Protein AF-A0A8H6HL15-F1 (afdb_monomer)

Sequence (124 aa):
MEPESTPHPIPTELWLRIFQFATNIIEPGSECPRIDYTSPLCCVLPSLPLGTVQKTLKTKRALVLVCKQWNFMATPFLYHHLTISTQSALEKLISTLSDDTDPNKGSFYGHLVKRLDVTPDTRR

Secondary structure (DSSP, 8-state):
-----PPPPPPHHHHHHHHHHHH----TTS------TT-TT--------HHHHHHHHHHHHHHHTT-HHHHHHHHHHHHTEEEE-SHHHHHHHHHHHHHTT-TTSS---GGG--EEEE------

pLDDT: mean 70.64, std 16.07, range [37.78, 94.38]

Structure (mmCIF, N/CA/C/O backbone):
data_AF-A0A8H6HL15-F1
#
_entry.id   AF-A0A8H6HL15-F1
#
loop_
_atom_site.group_PDB
_atom_site.id
_atom_site.type_symbol
_atom_site.label_atom_id
_atom_site.label_alt_id
_atom_site.label_comp_id
_atom_site.label_asym_id
_atom_site.label_entity_id
_atom_site.label_seq_id
_atom_site.pdbx_PDB_ins_code
_atom_site.Cartn_x
_atom_site.Cartn_y
_atom_site.Cartn_z
_atom_site.occupancy
_atom_site.B_iso_or_equiv
_atom_site.auth_seq_id
_atom_site.auth_comp_id
_atom_site.auth_asym_id
_atom_site.auth_atom_id
_atom_site.pdbx_PDB_model_num
ATOM 1 N N . MET A 1 1 ? 27.311 4.061 -36.709 1.00 49.59 1 MET A N 1
ATOM 2 C CA . MET A 1 1 ? 25.870 4.067 -36.395 1.00 49.59 1 MET A CA 1
ATOM 3 C C . MET A 1 1 ? 25.660 2.821 -35.557 1.00 49.59 1 MET A C 1
ATOM 5 O O . MET A 1 1 ? 25.509 1.742 -36.108 1.00 49.59 1 MET A O 1
ATOM 9 N N . GLU A 1 2 ? 25.898 2.947 -34.252 1.00 53.34 2 GLU A N 1
ATOM 10 C CA . GLU A 1 2 ? 25.786 1.829 -33.307 1.00 53.34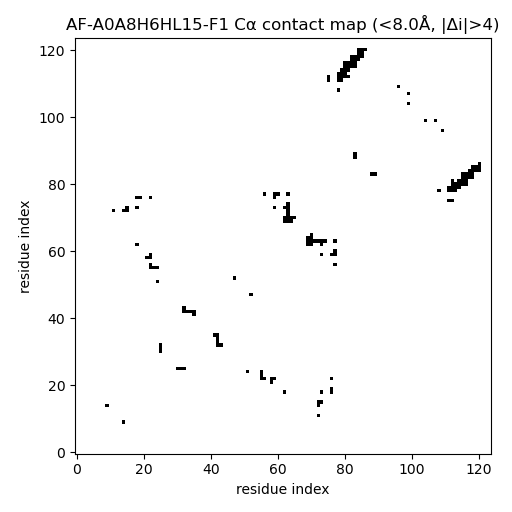 2 GLU A CA 1
ATOM 11 C C . GLU A 1 2 ? 24.299 1.472 -33.164 1.00 53.34 2 GLU A C 1
ATOM 13 O O . GLU A 1 2 ? 23.477 2.391 -33.103 1.00 53.34 2 GLU A O 1
ATOM 18 N N . PRO A 1 3 ? 23.918 0.185 -33.160 1.00 67.19 3 PRO A N 1
ATOM 19 C CA . PRO A 1 3 ? 22.530 -0.197 -32.961 1.00 67.19 3 PRO A CA 1
ATOM 20 C C . PRO A 1 3 ? 22.107 0.194 -31.542 1.00 67.19 3 PRO A C 1
ATOM 22 O O . PRO A 1 3 ? 22.691 -0.265 -30.561 1.00 67.19 3 PRO A O 1
ATOM 25 N N . GLU A 1 4 ? 21.095 1.056 -31.441 1.00 61.22 4 GLU A N 1
ATOM 26 C CA . GLU A 1 4 ? 20.474 1.429 -30.171 1.00 61.22 4 GLU A CA 1
ATOM 27 C C . GLU A 1 4 ? 19.985 0.159 -29.468 1.00 61.22 4 GLU A C 1
ATOM 29 O O . GLU A 1 4 ? 19.061 -0.517 -29.929 1.00 61.22 4 GLU A O 1
ATOM 34 N N . SER A 1 5 ? 20.650 -0.210 -28.373 1.00 69.12 5 SER A N 1
ATOM 35 C CA . SER A 1 5 ? 20.275 -1.377 -27.589 1.00 69.12 5 SER A CA 1
ATOM 36 C C . SER A 1 5 ? 18.929 -1.097 -26.929 1.00 69.12 5 SER A C 1
ATOM 38 O O . SER A 1 5 ? 18.801 -0.265 -26.032 1.00 69.12 5 SER A O 1
ATOM 40 N N . THR A 1 6 ? 17.880 -1.774 -27.394 1.00 72.44 6 THR A N 1
ATOM 41 C CA . THR A 1 6 ? 16.573 -1.673 -26.747 1.00 72.44 6 THR A CA 1
ATOM 42 C C . THR A 1 6 ? 16.713 -2.159 -25.303 1.00 72.44 6 THR A C 1
ATOM 44 O O . THR A 1 6 ? 17.192 -3.281 -25.091 1.00 72.44 6 THR A O 1
ATOM 47 N N . PRO A 1 7 ? 16.334 -1.349 -24.300 1.00 71.62 7 PRO A N 1
ATOM 48 C CA . PRO A 1 7 ? 16.4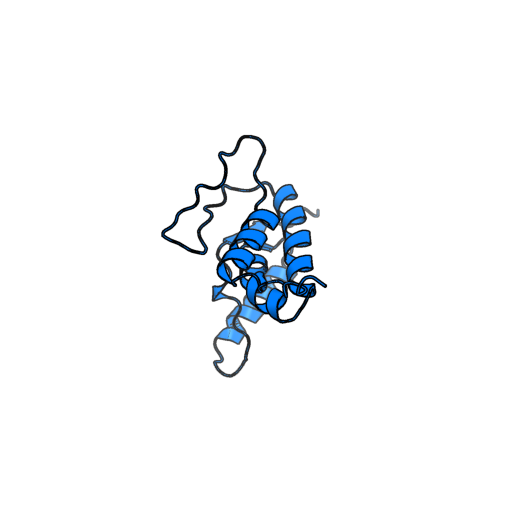75 -1.737 -22.908 1.00 71.62 7 PRO A CA 1
ATOM 49 C C . PRO A 1 7 ? 15.631 -2.983 -22.641 1.00 71.62 7 PRO A C 1
ATOM 51 O O . PRO A 1 7 ? 14.436 -3.027 -22.938 1.00 71.62 7 PRO A O 1
ATOM 54 N N . HIS A 1 8 ? 16.275 -4.011 -22.095 1.00 77.06 8 HIS A N 1
ATOM 55 C CA . HIS A 1 8 ? 15.607 -5.260 -21.763 1.00 77.06 8 HIS A CA 1
ATOM 56 C C . HIS A 1 8 ? 14.649 -5.011 -20.588 1.00 77.06 8 HIS A C 1
ATOM 58 O O . HIS A 1 8 ? 15.062 -4.412 -19.588 1.00 77.06 8 HIS A O 1
ATOM 64 N N . PRO A 1 9 ? 13.378 -5.438 -20.679 1.00 83.12 9 PRO A N 1
ATOM 65 C CA . PRO A 1 9 ? 12.421 -5.235 -19.604 1.00 83.12 9 PRO A CA 1
ATOM 66 C C . PRO A 1 9 ? 12.873 -5.985 -18.349 1.00 83.12 9 PRO A C 1
ATOM 68 O O . PRO A 1 9 ? 13.254 -7.154 -18.403 1.00 83.12 9 PRO A O 1
ATOM 71 N N . ILE A 1 10 ? 12.826 -5.296 -17.210 1.00 86.75 10 ILE A N 1
ATOM 72 C CA . ILE A 1 10 ? 13.203 -5.859 -15.912 1.00 86.75 10 ILE A CA 1
ATOM 73 C C . ILE A 1 10 ? 12.219 -6.994 -15.553 1.00 86.75 10 ILE A C 1
ATOM 75 O O . ILE A 1 10 ? 11.007 -6.748 -15.553 1.00 86.75 10 ILE A O 1
ATOM 79 N N . PRO A 1 11 ? 12.708 -8.206 -15.223 1.00 90.19 11 PRO A N 1
ATOM 80 C CA . PRO A 1 11 ? 11.878 -9.314 -14.752 1.00 90.19 11 PRO A CA 1
ATOM 81 C C . PRO A 1 11 ? 11.017 -8.958 -13.534 1.00 90.19 11 PRO A C 1
ATOM 83 O O . PRO A 1 11 ? 11.393 -8.133 -12.696 1.00 90.19 11 PRO A O 1
ATOM 86 N N . THR A 1 12 ? 9.866 -9.619 -13.404 1.00 85.69 12 THR A N 1
ATOM 87 C CA . THR A 1 12 ? 8.899 -9.347 -12.324 1.00 85.69 12 THR A CA 1
ATOM 88 C C . THR A 1 12 ? 9.508 -9.598 -10.946 1.00 85.69 12 THR A C 1
ATOM 90 O O . THR A 1 12 ? 9.278 -8.834 -10.014 1.00 85.69 12 THR A O 1
ATOM 93 N N . GLU A 1 13 ? 10.355 -10.614 -10.821 1.00 84.69 13 GLU A N 1
ATOM 94 C CA . GLU A 1 13 ? 11.065 -10.966 -9.596 1.00 84.69 13 GLU A CA 1
ATOM 95 C C . GLU A 1 13 ? 11.929 -9.802 -9.104 1.00 84.69 13 GLU A C 1
ATOM 97 O O . GLU A 1 13 ? 11.941 -9.496 -7.912 1.00 84.69 13 GLU A O 1
ATOM 102 N N . LEU A 1 14 ? 12.607 -9.103 -10.020 1.00 88.19 14 LEU A N 1
ATOM 103 C CA . LEU A 1 14 ? 13.429 -7.946 -9.674 1.00 88.19 14 LEU A CA 1
ATOM 104 C C . LEU A 1 14 ? 12.567 -6.749 -9.269 1.00 88.19 14 LEU A C 1
ATOM 106 O O . LEU A 1 14 ? 12.905 -6.068 -8.303 1.00 88.19 14 LEU A O 1
ATOM 110 N N . TRP A 1 15 ? 11.425 -6.528 -9.925 1.00 89.38 15 TRP A N 1
ATOM 111 C CA . TRP A 1 15 ? 10.465 -5.508 -9.491 1.00 89.38 15 TRP A CA 1
ATOM 112 C C . TRP A 1 15 ? 9.940 -5.765 -8.081 1.00 89.38 15 TRP A C 1
ATOM 114 O O . TRP A 1 15 ? 9.932 -4.852 -7.257 1.00 89.38 15 TRP A O 1
ATOM 124 N N . LEU A 1 16 ? 9.563 -7.007 -7.772 1.00 83.69 16 LEU A N 1
ATOM 125 C CA . LEU A 1 16 ? 9.109 -7.390 -6.436 1.00 83.69 16 LEU A CA 1
ATOM 126 C C . LEU A 1 16 ? 10.202 -7.151 -5.386 1.00 83.69 16 LEU A C 1
ATOM 128 O O . LEU A 1 16 ? 9.905 -6.651 -4.302 1.00 83.69 16 LEU A O 1
ATOM 132 N N . ARG A 1 17 ? 11.473 -7.425 -5.715 1.00 81.19 17 ARG A N 1
ATOM 133 C CA . ARG A 1 17 ? 12.610 -7.102 -4.838 1.00 81.19 17 ARG A CA 1
ATOM 134 C C . ARG A 1 17 ? 12.774 -5.599 -4.641 1.00 81.19 17 ARG A C 1
ATOM 136 O O . ARG A 1 17 ? 12.919 -5.157 -3.505 1.00 81.19 17 ARG A O 1
ATOM 143 N N . ILE A 1 18 ? 12.700 -4.804 -5.706 1.00 86.50 18 ILE A N 1
ATOM 144 C CA . ILE A 1 18 ? 12.759 -3.337 -5.617 1.00 86.50 18 ILE A CA 1
ATOM 145 C C . ILE A 1 18 ? 11.638 -2.817 -4.711 1.00 86.50 18 ILE A C 1
ATOM 147 O O . ILE A 1 18 ? 11.891 -1.994 -3.833 1.00 86.50 18 ILE A O 1
ATOM 151 N N . PHE A 1 19 ? 10.415 -3.326 -4.866 1.00 86.56 19 PHE A N 1
ATOM 152 C CA . PHE A 1 19 ? 9.284 -2.940 -4.022 1.00 86.56 19 PHE A CA 1
ATOM 153 C C . PHE A 1 19 ? 9.491 -3.354 -2.570 1.00 86.56 19 PHE A C 1
ATOM 155 O O . PHE A 1 19 ? 9.212 -2.565 -1.670 1.00 86.56 19 PHE A O 1
ATOM 162 N N . GLN A 1 20 ? 10.038 -4.543 -2.325 1.00 80.25 20 GLN A N 1
ATOM 163 C CA . GLN A 1 20 ? 10.395 -4.997 -0.985 1.00 80.25 20 GLN A CA 1
ATOM 164 C C . GLN A 1 20 ? 11.387 -4.034 -0.320 1.00 80.25 20 GLN A C 1
ATOM 166 O O . GLN A 1 20 ? 11.148 -3.611 0.805 1.00 80.25 20 GLN A O 1
ATOM 171 N N . PHE A 1 21 ? 12.445 -3.615 -1.019 1.00 78.06 21 PHE A N 1
ATOM 172 C CA . PHE A 1 21 ? 13.408 -2.645 -0.487 1.00 78.06 21 PHE A CA 1
ATOM 173 C C . PHE A 1 21 ? 12.818 -1.244 -0.317 1.00 78.06 21 PHE A C 1
ATOM 175 O O . PHE A 1 21 ? 13.069 -0.596 0.693 1.00 78.06 21 PHE A O 1
ATOM 182 N N . ALA A 1 22 ? 11.995 -0.784 -1.260 1.00 82.38 22 ALA A N 1
ATOM 183 C CA . ALA A 1 22 ? 11.346 0.522 -1.177 1.00 82.38 22 ALA A CA 1
ATOM 184 C C . ALA A 1 22 ? 10.318 0.603 -0.032 1.00 82.38 22 ALA A C 1
ATOM 186 O O . ALA A 1 22 ? 10.013 1.690 0.460 1.00 82.38 22 ALA A O 1
ATOM 187 N N . THR A 1 23 ? 9.753 -0.538 0.375 1.00 78.00 23 THR A N 1
ATOM 188 C CA . THR A 1 23 ? 8.673 -0.620 1.370 1.00 78.00 23 THR A CA 1
ATOM 189 C C . THR A 1 23 ? 9.098 -1.212 2.714 1.00 78.00 23 THR A C 1
ATOM 191 O O . THR A 1 23 ? 8.310 -1.140 3.658 1.00 78.00 23 THR A O 1
ATOM 194 N N . ASN A 1 24 ? 10.317 -1.745 2.840 1.00 70.38 24 ASN A N 1
ATOM 195 C CA . ASN A 1 24 ? 10.917 -2.075 4.130 1.00 70.38 24 ASN A CA 1
ATOM 196 C C . ASN A 1 24 ? 11.535 -0.821 4.735 1.00 70.38 24 ASN A C 1
ATOM 198 O O . ASN A 1 24 ? 12.406 -0.198 4.131 1.00 70.38 24 ASN A O 1
ATOM 202 N N . ILE A 1 25 ? 11.146 -0.488 5.964 1.00 57.78 25 ILE A N 1
ATOM 203 C CA . ILE A 1 25 ? 11.983 0.392 6.771 1.00 57.78 25 ILE A CA 1
ATOM 204 C C . ILE A 1 25 ? 12.959 -0.486 7.528 1.00 57.78 25 ILE A C 1
ATOM 206 O O . ILE A 1 25 ? 12.579 -1.245 8.414 1.00 57.78 25 ILE A O 1
ATOM 210 N N . ILE A 1 26 ? 14.224 -0.371 7.140 1.00 52.91 26 ILE A N 1
ATOM 211 C CA . ILE A 1 26 ? 15.344 -0.801 7.962 1.00 52.91 26 ILE A CA 1
ATOM 212 C C . ILE A 1 26 ? 15.377 0.174 9.142 1.00 52.91 26 ILE A C 1
ATOM 214 O O . ILE A 1 26 ? 15.678 1.356 8.967 1.00 52.91 26 ILE A O 1
ATOM 218 N N . GLU A 1 27 ? 14.988 -0.290 10.327 1.00 44.16 27 GLU A N 1
ATOM 219 C CA . GLU A 1 27 ? 15.201 0.480 11.552 1.00 44.16 27 GLU A CA 1
ATOM 220 C C . GLU A 1 27 ? 16.716 0.666 11.757 1.00 44.16 27 GLU A C 1
ATOM 222 O O . GLU A 1 27 ? 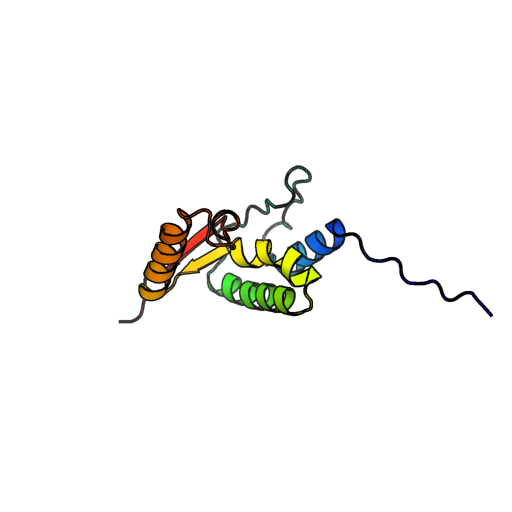17.479 -0.279 11.525 1.00 44.16 27 GLU A O 1
ATOM 227 N N . PRO A 1 28 ? 17.188 1.848 12.191 1.00 37.78 28 PRO A N 1
ATOM 228 C CA . PRO A 1 28 ? 18.600 2.043 12.495 1.00 37.78 28 PRO A CA 1
ATOM 229 C C . PRO A 1 28 ? 19.011 1.096 13.633 1.00 37.78 28 PRO A C 1
ATOM 231 O O . PRO A 1 28 ? 18.574 1.256 14.768 1.00 37.78 28 PRO A O 1
ATOM 234 N N . GLY A 1 29 ? 19.831 0.089 13.312 1.00 40.56 29 GLY A N 1
ATOM 235 C CA . GLY A 1 29 ? 20.289 -0.949 14.246 1.00 40.56 29 GLY A CA 1
ATOM 236 C C . GLY A 1 29 ? 19.653 -2.331 14.051 1.00 40.56 29 GLY A C 1
ATOM 237 O O . GLY A 1 29 ? 20.096 -3.287 14.680 1.00 40.56 29 GLY A O 1
ATOM 238 N N . SER A 1 30 ? 18.660 -2.468 13.168 1.00 41.41 30 SER A N 1
ATOM 239 C CA . SER A 1 30 ? 18.148 -3.775 12.753 1.00 41.41 30 SER A CA 1
ATOM 240 C C . SER A 1 30 ? 19.033 -4.316 11.630 1.00 41.41 30 SER A C 1
ATOM 242 O O . SER A 1 30 ? 19.224 -3.642 10.615 1.00 41.41 30 SER A O 1
ATOM 244 N N . GLU A 1 31 ? 19.613 -5.506 11.824 1.00 44.31 31 GLU A N 1
ATOM 245 C CA . GLU A 1 31 ? 20.318 -6.219 10.754 1.00 44.31 31 GLU A CA 1
ATOM 246 C C . GLU A 1 31 ? 19.413 -6.254 9.519 1.00 44.31 31 GLU A C 1
ATOM 248 O O . GLU A 1 31 ? 18.219 -6.544 9.639 1.00 44.31 31 GLU A O 1
ATOM 253 N N . CYS A 1 32 ? 19.968 -5.904 8.350 1.00 44.88 32 CYS A N 1
ATOM 254 C CA . CYS A 1 32 ? 19.257 -5.918 7.073 1.00 44.88 32 CYS A CA 1
ATOM 255 C C . CYS A 1 32 ? 18.321 -7.132 7.003 1.00 44.88 32 CYS A C 1
ATOM 257 O O . CYS A 1 32 ? 18.775 -8.221 7.366 1.00 44.88 32 CYS A O 1
ATOM 259 N N . PRO A 1 33 ? 17.063 -6.983 6.536 1.00 50.06 33 PRO A N 1
ATOM 260 C CA . PRO A 1 33 ? 16.127 -8.095 6.497 1.00 50.06 33 PRO A CA 1
ATOM 261 C C . PRO A 1 33 ? 16.815 -9.264 5.802 1.00 50.06 33 PRO A C 1
ATOM 263 O O . PRO A 1 33 ? 17.137 -9.171 4.613 1.00 50.06 33 PRO A O 1
ATOM 266 N N . ARG A 1 34 ? 17.129 -10.321 6.569 1.00 41.97 34 ARG A N 1
ATOM 267 C CA . ARG A 1 34 ? 17.780 -11.508 6.023 1.00 41.97 34 ARG A CA 1
ATOM 268 C C . ARG A 1 34 ? 16.885 -11.987 4.898 1.00 41.97 34 ARG A C 1
ATOM 270 O O . ARG A 1 34 ? 15.701 -12.249 5.106 1.00 41.97 34 ARG A O 1
ATOM 277 N N . ILE A 1 35 ? 17.447 -12.011 3.697 1.00 46.44 35 ILE A N 1
ATOM 278 C CA . ILE A 1 35 ? 16.768 -12.523 2.520 1.00 46.44 35 ILE A CA 1
ATOM 279 C C . ILE A 1 35 ? 16.569 -14.009 2.789 1.00 46.44 35 ILE A C 1
ATOM 281 O O . ILE A 1 35 ? 17.501 -14.796 2.644 1.00 46.44 35 ILE A O 1
ATOM 285 N N . ASP A 1 36 ? 15.377 -14.389 3.234 1.00 44.22 36 ASP A N 1
ATOM 286 C CA . ASP A 1 36 ? 15.012 -15.791 3.255 1.00 44.22 36 ASP A CA 1
ATOM 287 C C . ASP A 1 36 ? 14.687 -16.184 1.812 1.00 44.22 36 ASP A C 1
ATOM 289 O O . ASP A 1 36 ? 13.669 -15.787 1.239 1.00 44.22 36 ASP A O 1
ATOM 293 N N . TYR A 1 37 ? 15.618 -16.893 1.175 1.00 43.97 37 TYR A N 1
ATOM 294 C CA . TYR A 1 37 ? 15.493 -17.336 -0.216 1.00 43.97 37 TYR A CA 1
ATOM 295 C C . TYR A 1 37 ? 14.363 -18.360 -0.405 1.00 43.97 37 TYR A C 1
ATOM 297 O O . TYR A 1 37 ? 14.033 -18.696 -1.539 1.00 43.97 37 TYR A O 1
ATOM 305 N N . THR A 1 38 ? 13.760 -18.836 0.688 1.00 40.16 38 THR A N 1
ATOM 306 C CA . THR A 1 38 ? 12.708 -19.856 0.673 1.00 40.16 38 THR A CA 1
ATOM 307 C C . THR A 1 38 ? 11.286 -19.291 0.650 1.00 40.16 38 THR A C 1
ATOM 309 O O . THR A 1 38 ? 10.351 -20.030 0.350 1.00 40.16 38 THR A O 1
ATOM 312 N N . SER A 1 39 ? 11.092 -17.989 0.901 1.00 43.62 39 SER A N 1
ATOM 313 C CA . SER A 1 39 ? 9.760 -17.376 0.921 1.00 43.62 39 SER A CA 1
ATOM 314 C C . SER A 1 39 ? 9.755 -16.013 0.220 1.00 43.62 39 SER A C 1
ATOM 316 O O . SER A 1 39 ? 10.362 -15.062 0.717 1.00 43.62 39 SER A O 1
ATOM 318 N N . PRO A 1 40 ? 9.033 -15.857 -0.908 1.00 46.53 40 PRO A N 1
ATOM 319 C CA . PRO A 1 40 ? 9.003 -14.603 -1.662 1.00 46.53 40 PRO A CA 1
ATOM 320 C C . PRO A 1 40 ? 8.353 -13.432 -0.902 1.00 46.53 40 PRO A C 1
ATOM 322 O O . PRO A 1 40 ? 8.408 -12.302 -1.378 1.00 46.53 40 PRO A O 1
ATOM 325 N N . LEU A 1 41 ? 7.746 -13.673 0.270 1.00 48.00 41 LEU A N 1
ATOM 326 C CA . LEU A 1 41 ? 6.964 -12.680 1.016 1.00 48.00 41 LEU A CA 1
ATOM 327 C C . LEU A 1 41 ? 7.294 -12.590 2.519 1.00 48.00 41 LEU A C 1
ATOM 329 O O . LEU A 1 41 ? 6.686 -11.771 3.208 1.00 48.00 41 LEU A O 1
ATOM 333 N N . CYS A 1 42 ? 8.232 -13.381 3.051 1.00 40.44 42 CYS A N 1
ATOM 334 C CA . CYS A 1 42 ? 8.594 -13.307 4.472 1.00 40.44 42 CYS A CA 1
ATOM 335 C C . CYS A 1 42 ? 9.764 -12.349 4.699 1.00 40.44 42 CYS A C 1
ATOM 337 O O . CYS A 1 42 ? 10.913 -12.761 4.823 1.00 40.44 42 CYS A O 1
ATOM 339 N N . CYS A 1 43 ? 9.464 -11.063 4.852 1.00 45.28 43 CYS A N 1
ATOM 340 C CA . CYS A 1 43 ? 10.209 -10.297 5.844 1.00 45.28 43 CYS A CA 1
ATOM 341 C C . CYS A 1 43 ? 9.463 -10.451 7.164 1.00 45.28 43 CYS A C 1
ATOM 343 O O . CYS A 1 43 ? 8.360 -9.928 7.314 1.00 45.28 43 CYS A O 1
ATOM 345 N N . VAL A 1 44 ? 10.054 -11.176 8.115 1.00 42.97 44 VAL A N 1
ATOM 346 C CA . VAL A 1 44 ? 9.635 -11.106 9.517 1.00 42.97 44 VAL A CA 1
ATOM 347 C C . VAL A 1 44 ? 9.967 -9.692 9.979 1.00 42.97 44 VAL A C 1
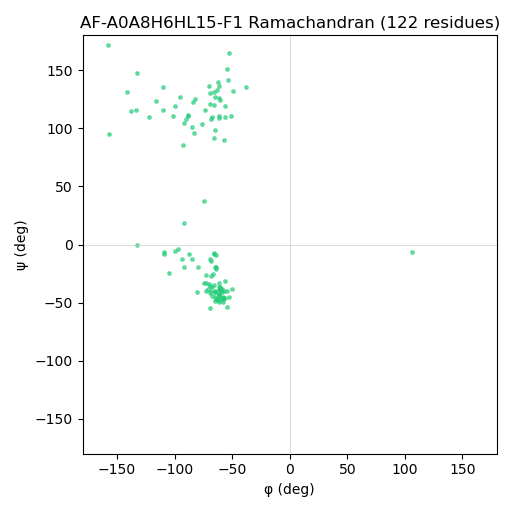ATOM 349 O O . VAL A 1 44 ? 11.098 -9.40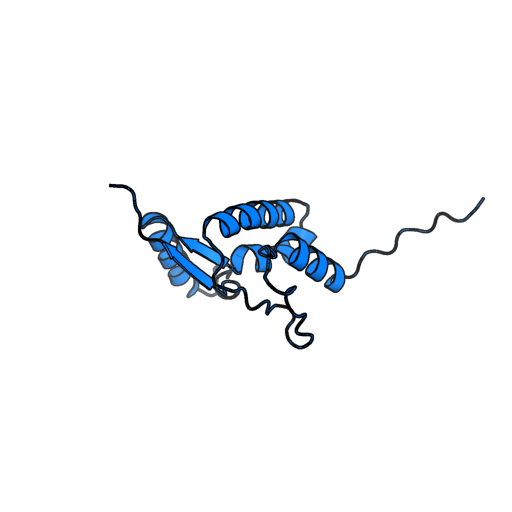0 10.350 1.00 42.97 44 VAL A O 1
ATOM 352 N N . LEU A 1 45 ? 9.007 -8.780 9.843 1.00 51.00 45 LEU A N 1
ATOM 353 C CA . LEU A 1 45 ? 9.140 -7.426 10.358 1.00 51.00 45 LEU A CA 1
ATOM 354 C C . LEU A 1 45 ? 9.114 -7.520 11.889 1.00 51.00 45 LEU A C 1
ATOM 356 O O . LEU A 1 45 ? 8.103 -7.983 12.434 1.00 51.00 45 LEU A O 1
ATOM 360 N N . PRO A 1 46 ? 10.167 -7.062 12.596 1.00 46.88 46 PRO A N 1
ATOM 361 C CA . PRO A 1 46 ? 10.076 -6.798 14.026 1.00 46.88 46 PRO A CA 1
ATOM 362 C C . PRO A 1 46 ? 8.883 -5.870 14.298 1.00 46.88 46 PRO A C 1
ATOM 364 O O . PRO A 1 46 ? 8.317 -5.262 13.384 1.00 46.88 46 PRO A O 1
ATOM 367 N N . SER A 1 47 ? 8.442 -5.756 15.545 1.00 48.53 47 SER A N 1
ATOM 368 C CA . SER A 1 47 ? 7.393 -4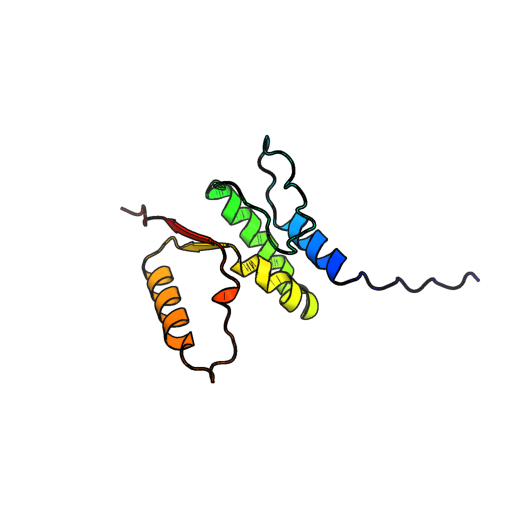.811 15.937 1.00 48.53 47 SER A CA 1
ATOM 369 C C . SER A 1 47 ? 7.785 -3.371 15.557 1.00 48.53 47 SER A C 1
ATOM 371 O O . SER A 1 47 ? 8.435 -2.683 16.337 1.00 48.53 47 SER A O 1
ATOM 373 N N . LEU A 1 48 ? 7.430 -2.926 14.344 1.00 53.62 48 LEU A N 1
ATOM 374 C CA . LEU A 1 48 ? 7.759 -1.589 13.862 1.00 53.62 48 LEU A CA 1
ATOM 375 C C . LEU A 1 48 ? 7.009 -0.546 14.706 1.00 53.62 48 LEU A C 1
ATOM 377 O O . LEU A 1 48 ? 5.790 -0.669 14.867 1.00 53.62 48 LEU A O 1
ATOM 381 N N . PRO A 1 49 ? 7.694 0.498 15.197 1.00 54.69 49 PRO A N 1
ATOM 382 C CA . PRO A 1 49 ? 7.066 1.664 15.795 1.00 54.69 49 PRO A CA 1
ATOM 383 C C . PRO A 1 49 ? 6.027 2.274 14.847 1.00 54.69 49 PRO A C 1
ATOM 385 O O . PRO A 1 49 ? 6.239 2.387 13.638 1.00 54.69 49 PRO A O 1
ATOM 388 N N . LEU A 1 50 ? 4.904 2.733 15.395 1.00 56.34 50 LEU A N 1
ATOM 389 C CA . LEU A 1 50 ? 3.753 3.228 14.629 1.00 56.34 50 LEU A CA 1
ATOM 390 C C . LEU A 1 50 ? 4.101 4.371 13.645 1.00 56.34 50 LEU A C 1
ATOM 392 O O . LEU A 1 50 ? 3.517 4.474 12.565 1.00 56.34 50 LEU A O 1
ATOM 396 N N . GLY A 1 51 ? 5.090 5.211 13.981 1.00 54.31 51 GLY A N 1
ATOM 397 C CA . GLY A 1 51 ? 5.572 6.296 13.111 1.00 54.31 51 GLY A CA 1
ATOM 398 C C . GLY A 1 51 ? 6.304 5.811 11.851 1.00 54.31 51 GLY A C 1
ATOM 399 O O . GLY A 1 51 ? 6.281 6.474 10.812 1.00 54.31 51 GLY A O 1
ATOM 400 N N . THR A 1 52 ? 6.903 4.626 11.922 1.00 59.66 52 THR A N 1
ATOM 401 C CA . THR A 1 52 ? 7.602 3.944 10.831 1.00 59.66 52 THR A CA 1
ATOM 402 C C . THR A 1 52 ? 6.576 3.420 9.812 1.00 59.66 52 THR A C 1
ATOM 404 O O . THR A 1 52 ? 6.710 3.627 8.606 1.00 59.66 52 THR A O 1
ATOM 407 N N . VAL A 1 53 ? 5.446 2.895 10.292 1.00 62.91 53 VAL A N 1
ATOM 408 C CA . VAL A 1 53 ? 4.346 2.365 9.464 1.00 62.91 53 VAL A CA 1
ATOM 409 C C . VAL A 1 53 ? 3.722 3.423 8.545 1.00 62.91 53 VAL A C 1
ATOM 411 O O . VAL A 1 53 ? 3.428 3.165 7.377 1.00 62.91 53 VAL A O 1
ATOM 414 N N . GLN A 1 54 ? 3.555 4.658 9.025 1.00 64.69 54 GLN A N 1
ATOM 415 C CA . GLN A 1 54 ? 2.972 5.726 8.204 1.00 64.69 54 GLN A CA 1
ATOM 416 C C . GLN A 1 54 ? 3.861 6.112 7.014 1.00 64.69 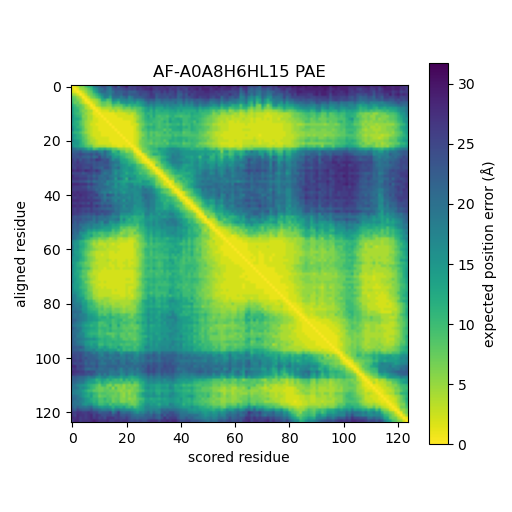54 GLN A C 1
ATOM 418 O O . GLN A 1 54 ? 3.351 6.443 5.939 1.00 64.69 54 GLN A O 1
ATOM 423 N N . LYS A 1 55 ? 5.188 6.067 7.185 1.00 67.12 55 LYS A N 1
ATOM 424 C CA . LYS A 1 55 ? 6.141 6.382 6.112 1.00 67.12 55 LYS A CA 1
ATOM 425 C C . LYS A 1 55 ? 6.116 5.309 5.023 1.00 67.12 55 LYS A C 1
ATOM 427 O O . LYS A 1 55 ? 6.064 5.659 3.846 1.00 67.12 55 LYS A O 1
ATOM 432 N N . THR A 1 56 ? 6.053 4.028 5.387 1.00 74.19 56 THR A N 1
ATOM 433 C CA . THR A 1 56 ? 5.964 2.936 4.399 1.00 74.19 56 THR A CA 1
ATOM 434 C C . THR A 1 56 ? 4.641 2.904 3.672 1.00 74.19 56 THR A C 1
ATOM 436 O O . THR A 1 56 ? 4.630 2.636 2.473 1.00 74.19 56 THR A O 1
ATOM 439 N N . LEU A 1 57 ? 3.532 3.232 4.338 1.00 78.00 57 LEU A N 1
ATOM 440 C CA . LEU A 1 57 ? 2.231 3.314 3.674 1.00 78.00 57 LEU A CA 1
ATOM 441 C C . LEU A 1 57 ? 2.216 4.356 2.551 1.00 78.00 57 LEU A C 1
ATOM 443 O O . LEU A 1 57 ? 1.608 4.104 1.511 1.00 78.00 57 LEU A O 1
ATOM 447 N N . LYS A 1 58 ? 2.911 5.492 2.705 1.00 83.44 58 LYS A N 1
ATOM 448 C CA . LYS A 1 58 ? 3.038 6.479 1.619 1.00 83.44 58 LYS A CA 1
ATOM 449 C C . LYS A 1 58 ? 3.739 5.878 0.401 1.00 83.44 58 LYS A C 1
ATOM 451 O O . LYS A 1 58 ? 3.200 5.967 -0.699 1.00 83.44 58 LYS A O 1
ATOM 456 N N . THR A 1 59 ? 4.880 5.215 0.600 1.00 85.62 59 THR A N 1
ATOM 457 C CA . THR A 1 59 ? 5.624 4.575 -0.496 1.00 85.62 59 THR A CA 1
ATOM 458 C C . THR A 1 59 ? 4.817 3.457 -1.149 1.00 85.62 59 THR A C 1
ATOM 460 O O . THR A 1 59 ? 4.678 3.435 -2.367 1.00 85.62 59 THR A O 1
ATOM 463 N N . LYS A 1 60 ? 4.203 2.574 -0.352 1.00 86.81 60 LYS A N 1
ATOM 464 C CA . LYS A 1 60 ? 3.346 1.482 -0.840 1.00 86.81 60 LYS A CA 1
ATOM 465 C C . LYS A 1 60 ? 2.206 2.005 -1.716 1.00 86.81 60 LYS A C 1
ATOM 467 O O . LYS A 1 60 ? 1.979 1.485 -2.804 1.00 86.81 60 LYS A O 1
ATOM 472 N N . ARG A 1 61 ? 1.519 3.066 -1.276 1.00 88.56 61 ARG A N 1
ATOM 473 C CA . ARG A 1 61 ? 0.441 3.704 -2.050 1.00 88.56 61 ARG A CA 1
ATOM 474 C C . ARG A 1 61 ? 0.960 4.333 -3.338 1.00 88.56 61 ARG A C 1
ATOM 476 O O . ARG A 1 61 ? 0.305 4.197 -4.362 1.00 88.56 61 ARG A O 1
ATOM 483 N N . ALA A 1 62 ? 2.121 4.985 -3.299 1.00 90.88 62 ALA A N 1
ATOM 484 C CA . ALA A 1 62 ? 2.725 5.570 -4.490 1.00 90.88 62 ALA A CA 1
ATOM 485 C C . ALA A 1 62 ? 3.051 4.501 -5.548 1.00 90.88 62 ALA A C 1
ATOM 487 O O . ALA A 1 62 ? 2.711 4.695 -6.710 1.00 90.88 62 ALA A O 1
ATOM 488 N N . LEU A 1 63 ? 3.618 3.353 -5.148 1.00 90.75 63 LEU A N 1
ATOM 489 C CA . LEU A 1 63 ? 3.936 2.250 -6.067 1.00 90.75 63 LEU A CA 1
ATOM 490 C C . LEU A 1 63 ? 2.694 1.741 -6.813 1.00 90.75 63 LEU A C 1
ATOM 492 O O . LEU A 1 63 ? 2.718 1.590 -8.032 1.00 90.75 63 LEU A O 1
ATOM 496 N N . VAL A 1 64 ? 1.587 1.538 -6.096 1.00 91.25 64 VAL A N 1
ATOM 497 C CA . VAL A 1 64 ? 0.323 1.020 -6.654 1.00 91.25 64 VAL A CA 1
ATOM 498 C C . VAL A 1 64 ? -0.311 1.973 -7.684 1.00 91.25 64 VAL A C 1
ATOM 500 O O . VAL A 1 64 ? -1.129 1.543 -8.500 1.00 91.25 64 VAL A O 1
ATOM 503 N N . LEU A 1 65 ? 0.068 3.254 -7.675 1.00 93.62 65 LEU A N 1
ATOM 504 C CA . LEU A 1 65 ? -0.487 4.295 -8.544 1.00 93.62 65 LEU A CA 1
ATOM 505 C C . LEU A 1 65 ? 0.350 4.583 -9.801 1.00 93.62 65 LEU A C 1
ATOM 507 O O . LEU A 1 65 ? -0.089 5.373 -10.631 1.00 93.62 65 LEU A O 1
ATOM 511 N N . VAL A 1 66 ? 1.522 3.960 -9.974 1.00 94.38 66 VAL A N 1
ATOM 512 C CA . VAL A 1 66 ? 2.410 4.248 -11.119 1.00 94.38 66 VAL A CA 1
ATOM 513 C C . VAL A 1 66 ? 1.825 3.748 -12.442 1.00 94.38 66 VAL A C 1
ATOM 515 O O . VAL A 1 66 ? 1.700 4.505 -13.400 1.00 94.38 66 VAL A O 1
ATOM 518 N N . CYS A 1 67 ? 1.470 2.465 -12.519 1.00 92.75 67 CYS A N 1
ATOM 519 C CA . CYS A 1 67 ? 0.851 1.859 -13.699 1.00 92.75 67 CYS A CA 1
ATOM 520 C C . CYS A 1 67 ? 0.089 0.582 -13.317 1.00 92.75 67 CYS A C 1
ATOM 522 O O . CYS A 1 67 ? 0.213 0.093 -12.196 1.00 92.75 67 CYS A O 1
ATOM 524 N N . LYS A 1 68 ? -0.670 -0.006 -14.254 1.00 91.19 68 LYS A N 1
ATOM 525 C CA . LYS A 1 68 ? -1.439 -1.244 -14.006 1.00 91.19 68 LYS A CA 1
ATOM 526 C C . LYS A 1 68 ? -0.558 -2.423 -13.568 1.00 91.19 68 LYS A C 1
ATOM 528 O O . LYS A 1 68 ? -0.945 -3.175 -12.682 1.00 91.19 68 LYS A O 1
ATOM 533 N N . GLN A 1 69 ? 0.636 -2.556 -14.147 1.00 90.31 69 GLN A N 1
ATOM 534 C CA . GLN A 1 69 ? 1.571 -3.625 -13.785 1.00 90.31 69 GLN A CA 1
ATOM 535 C C . GLN A 1 69 ? 2.093 -3.444 -12.355 1.00 90.31 69 GLN A C 1
ATOM 537 O O . GLN A 1 69 ? 2.133 -4.391 -11.574 1.00 90.31 69 GLN A O 1
ATOM 542 N N . TRP A 1 70 ? 2.457 -2.214 -11.990 1.00 93.00 70 TRP A N 1
ATOM 543 C CA . TRP A 1 70 ? 2.901 -1.901 -10.634 1.00 93.00 70 TRP A CA 1
ATOM 544 C C . TRP A 1 70 ? 1.767 -2.031 -9.631 1.00 93.00 70 TRP A C 1
ATOM 546 O O . TRP A 1 70 ? 1.996 -2.533 -8.542 1.00 93.00 70 TRP A O 1
ATOM 556 N N . ASN A 1 71 ? 0.543 -1.661 -10.005 1.00 91.00 71 ASN A N 1
ATOM 557 C CA . ASN A 1 71 ? -0.646 -1.894 -9.199 1.00 91.00 71 ASN A CA 1
ATOM 558 C C . ASN A 1 71 ? -0.776 -3.379 -8.835 1.00 91.00 71 ASN A C 1
ATOM 560 O O . ASN A 1 71 ? -0.805 -3.711 -7.652 1.00 91.00 71 ASN A O 1
ATOM 564 N N . PHE A 1 72 ? -0.742 -4.267 -9.830 1.00 88.88 72 PHE A N 1
ATOM 565 C CA . PHE A 1 72 ? -0.819 -5.711 -9.612 1.00 88.88 72 PHE A CA 1
ATOM 566 C C . PHE A 1 72 ? 0.309 -6.228 -8.702 1.00 88.88 72 PHE A C 1
ATOM 568 O O . PHE A 1 72 ? 0.051 -6.904 -7.710 1.00 88.88 72 PHE A O 1
ATOM 575 N N . MET A 1 73 ? 1.557 -5.852 -8.988 1.00 87.31 73 MET A N 1
ATOM 576 C CA . MET A 1 73 ? 2.732 -6.322 -8.245 1.00 87.31 73 MET A CA 1
ATOM 577 C C . MET A 1 73 ? 2.857 -5.714 -6.833 1.00 87.31 73 MET A C 1
ATOM 579 O O . MET A 1 73 ? 3.345 -6.378 -5.922 1.00 87.31 73 MET A O 1
ATOM 583 N N . ALA A 1 74 ? 2.437 -4.461 -6.627 1.00 88.44 74 ALA A N 1
ATOM 584 C CA . ALA A 1 74 ? 2.603 -3.727 -5.369 1.00 88.44 74 ALA A CA 1
ATOM 585 C C . ALA A 1 74 ? 1.408 -3.872 -4.408 1.00 88.44 74 ALA A C 1
ATOM 587 O O . ALA A 1 74 ? 1.563 -3.647 -3.206 1.00 88.44 74 ALA A O 1
ATOM 588 N N . THR A 1 75 ? 0.230 -4.274 -4.901 1.00 87.62 75 THR A N 1
ATOM 589 C CA . THR A 1 75 ? -0.974 -4.490 -4.076 1.00 87.62 75 THR A CA 1
ATOM 590 C C . THR A 1 75 ? -0.723 -5.434 -2.890 1.00 87.62 75 THR A C 1
ATOM 592 O O . THR A 1 75 ? -1.077 -5.060 -1.768 1.00 87.62 75 THR A O 1
ATOM 595 N N . PRO A 1 76 ? -0.030 -6.582 -3.048 1.00 84.06 76 PRO A N 1
ATOM 596 C CA . PRO A 1 76 ? 0.343 -7.428 -1.915 1.00 84.06 76 PRO A CA 1
ATOM 597 C C . PRO A 1 76 ? 1.124 -6.688 -0.826 1.00 84.06 76 PRO A C 1
ATOM 599 O O . PRO A 1 76 ? 0.846 -6.877 0.352 1.00 84.06 76 PRO A O 1
ATOM 602 N N . PHE A 1 77 ? 2.049 -5.792 -1.188 1.00 82.31 77 PHE A N 1
ATOM 603 C CA . PHE A 1 77 ? 2.846 -5.022 -0.223 1.00 82.31 77 PHE A CA 1
ATOM 604 C C . PHE A 1 77 ? 2.011 -3.974 0.517 1.00 82.31 77 PHE A C 1
ATOM 606 O O . PHE A 1 77 ? 2.271 -3.700 1.696 1.00 82.31 77 PHE A O 1
ATOM 613 N N . LEU A 1 78 ? 1.018 -3.389 -0.165 1.00 83.06 78 LEU A N 1
ATOM 614 C CA . LEU A 1 78 ? 0.087 -2.424 0.415 1.00 83.06 78 LEU A CA 1
ATOM 615 C C . LEU A 1 78 ? -0.787 -3.073 1.493 1.00 83.06 78 LEU A C 1
ATOM 617 O O . LEU A 1 78 ? -0.874 -2.532 2.591 1.00 83.06 78 LEU A O 1
ATOM 621 N N . TYR A 1 79 ? -1.378 -4.233 1.196 1.00 81.25 79 TYR A N 1
ATOM 622 C CA . TYR A 1 79 ? -2.275 -4.934 2.120 1.00 81.25 79 TYR A CA 1
ATOM 623 C C . TYR A 1 79 ? -1.554 -5.832 3.130 1.00 81.25 79 TYR A C 1
ATOM 625 O O . TYR A 1 79 ? -2.163 -6.209 4.123 1.00 81.25 79 TYR A O 1
ATOM 633 N N . HIS A 1 80 ? -0.257 -6.113 2.946 1.00 78.81 80 HIS A N 1
ATOM 634 C CA . HIS A 1 80 ? 0.538 -6.946 3.858 1.00 78.81 80 HIS A CA 1
ATOM 635 C C . HIS A 1 80 ? 0.421 -6.527 5.330 1.00 78.81 80 HIS A C 1
ATOM 637 O O . HIS A 1 80 ? 0.380 -7.378 6.220 1.00 78.81 80 HIS A O 1
ATOM 643 N N . HIS A 1 81 ? 0.369 -5.216 5.581 1.00 75.56 81 HIS A N 1
ATOM 644 C CA . HIS A 1 81 ? 0.291 -4.645 6.920 1.00 75.56 81 HIS A CA 1
ATOM 645 C C . HIS A 1 81 ? -0.786 -3.569 6.978 1.00 75.56 81 HIS A C 1
ATOM 647 O O . HIS A 1 81 ? -0.665 -2.533 6.323 1.00 75.56 81 HIS A O 1
ATOM 653 N N . LEU A 1 82 ? -1.823 -3.823 7.772 1.00 77.75 82 LEU A N 1
ATOM 654 C CA . LEU A 1 82 ? -2.908 -2.886 8.023 1.00 77.75 82 LEU A CA 1
ATOM 655 C C . LEU A 1 82 ? -2.825 -2.372 9.457 1.00 77.75 82 LEU A C 1
ATOM 657 O O . LEU A 1 82 ? -2.649 -3.143 10.399 1.00 77.75 82 LEU A O 1
ATOM 661 N N . THR A 1 83 ? -2.993 -1.064 9.617 1.00 76.81 83 THR A N 1
ATOM 662 C CA . THR A 1 83 ? -3.13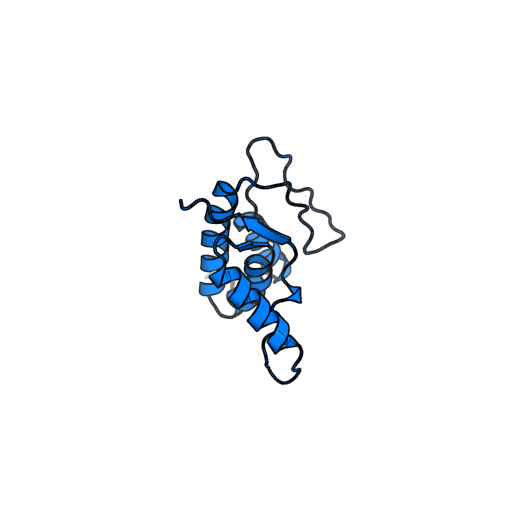5 -0.427 10.927 1.00 76.81 83 THR A CA 1
ATOM 663 C C . THR A 1 83 ? -4.511 0.200 11.016 1.00 76.81 83 THR A C 1
ATOM 665 O O . THR A 1 83 ? -4.876 1.027 10.180 1.00 76.81 83 THR A O 1
ATOM 668 N N . ILE A 1 84 ? -5.266 -0.195 12.034 1.00 81.50 84 ILE A N 1
ATOM 669 C CA . ILE A 1 84 ? -6.599 0.322 12.311 1.00 81.50 84 ILE A CA 1
ATOM 670 C C . ILE A 1 84 ? -6.526 1.167 13.568 1.00 81.50 84 ILE A C 1
ATOM 672 O O . ILE A 1 84 ? -6.230 0.668 14.649 1.00 81.50 84 ILE A O 1
ATOM 676 N N . SER A 1 85 ? -6.801 2.456 13.404 1.00 78.94 85 SER A N 1
ATOM 677 C CA . SER A 1 85 ? -6.747 3.439 14.485 1.00 78.94 85 SER A CA 1
ATOM 678 C C . SER A 1 85 ? -8.113 3.944 14.932 1.00 78.94 85 SER A C 1
ATOM 680 O O . SER A 1 85 ? -8.180 4.725 15.872 1.00 78.94 85 SER A O 1
ATOM 682 N N . THR A 1 86 ? -9.192 3.562 14.246 1.00 80.81 86 THR A N 1
ATOM 683 C CA . THR A 1 86 ? -10.552 4.006 14.569 1.00 80.81 86 THR A CA 1
ATOM 684 C C . THR A 1 86 ? -11.508 2.826 14.583 1.00 80.81 86 THR A C 1
ATOM 686 O O . THR A 1 86 ? -11.383 1.894 13.784 1.00 80.81 86 THR A O 1
ATOM 689 N N . GLN A 1 87 ? -12.518 2.897 15.449 1.00 83.06 87 GLN A N 1
ATOM 690 C CA . GLN A 1 87 ? -13.580 1.893 15.495 1.00 83.06 87 GLN A CA 1
ATOM 691 C C . GLN A 1 87 ? -14.331 1.794 14.157 1.00 83.06 87 GLN A C 1
ATOM 693 O O . GLN A 1 87 ? -14.578 0.701 13.661 1.00 83.06 87 GLN A O 1
ATOM 698 N N . SER A 1 88 ? -14.585 2.928 13.501 1.00 84.81 88 SER A N 1
ATOM 699 C CA . SER A 1 88 ? -15.229 2.962 12.182 1.00 84.81 88 SER A CA 1
ATOM 700 C C . SER A 1 88 ? -14.431 2.241 11.089 1.00 84.81 88 SER A C 1
ATOM 702 O O . SER A 1 88 ? -15.012 1.664 10.172 1.00 84.81 88 SER A O 1
ATOM 704 N N . ALA A 1 89 ? -13.096 2.258 11.156 1.00 82.50 89 ALA A N 1
ATOM 705 C CA . ALA A 1 89 ? -12.251 1.514 10.226 1.00 82.50 89 ALA A CA 1
ATOM 706 C C . ALA A 1 89 ? -12.258 0.010 10.538 1.00 82.50 89 ALA A C 1
ATOM 708 O O . ALA A 1 89 ? -12.223 -0.795 9.608 1.00 82.50 89 ALA A O 1
ATOM 709 N N . LEU A 1 90 ? -12.370 -0.368 11.816 1.00 82.75 90 LEU A N 1
ATOM 710 C CA . LEU A 1 90 ? -12.545 -1.761 12.229 1.00 82.75 90 LEU A CA 1
ATOM 711 C C . LEU A 1 90 ? -13.875 -2.335 11.726 1.00 82.75 90 LEU A C 1
ATOM 713 O O . LEU A 1 90 ? -13.888 -3.400 11.121 1.00 82.75 90 LEU A O 1
ATOM 717 N N . GLU A 1 91 ? -14.977 -1.606 11.898 1.00 85.00 91 GLU A N 1
ATOM 718 C CA . GLU A 1 91 ? -16.305 -2.002 11.406 1.00 85.00 91 GLU A CA 1
ATOM 719 C C . GLU A 1 91 ? -16.328 -2.151 9.875 1.00 85.00 91 GLU A C 1
ATOM 721 O O . GLU A 1 91 ? -16.905 -3.097 9.331 1.00 85.00 91 GLU A O 1
ATOM 726 N N . LYS A 1 92 ? -15.629 -1.263 9.156 1.00 83.62 92 LYS A N 1
ATOM 727 C CA . LYS A 1 92 ? -15.438 -1.382 7.702 1.00 83.62 92 LYS A CA 1
ATOM 728 C C . LYS A 1 92 ? -14.613 -2.602 7.312 1.00 83.62 92 LYS A C 1
ATOM 730 O O . LYS A 1 92 ? -14.944 -3.262 6.331 1.00 83.62 92 LYS A O 1
ATOM 735 N N . LEU A 1 93 ? -13.555 -2.919 8.059 1.00 82.25 93 LEU A N 1
ATOM 736 C CA . LEU A 1 93 ? -12.789 -4.137 7.809 1.00 82.25 93 LEU A CA 1
ATOM 737 C C . LEU A 1 93 ? -13.674 -5.372 8.020 1.00 82.25 93 LEU A C 1
ATOM 739 O O . LEU A 1 93 ? -13.720 -6.232 7.149 1.00 82.25 93 LEU A O 1
ATOM 743 N N . ILE A 1 94 ? -14.412 -5.432 9.131 1.00 82.62 94 ILE A N 1
ATOM 744 C CA . ILE A 1 94 ? -15.300 -6.557 9.460 1.00 82.62 94 ILE A CA 1
ATOM 745 C C . ILE A 1 94 ? -16.371 -6.747 8.386 1.00 82.62 94 ILE A C 1
ATOM 747 O O . ILE A 1 94 ? -16.564 -7.866 7.919 1.00 82.62 94 ILE A O 1
ATOM 751 N N . SER A 1 95 ? -17.041 -5.673 7.962 1.00 83.00 95 SER A N 1
ATOM 752 C CA . SER A 1 95 ? -18.044 -5.751 6.890 1.00 83.00 95 SER A CA 1
ATOM 753 C C . SER A 1 95 ? -17.435 -6.225 5.572 1.00 83.00 95 SER A C 1
ATOM 755 O O . SER A 1 95 ? -17.998 -7.114 4.946 1.00 83.00 95 SER A O 1
ATOM 757 N N . THR A 1 96 ? -16.251 -5.724 5.202 1.00 81.00 96 THR A N 1
ATOM 758 C CA . THR A 1 96 ? -15.541 -6.162 3.988 1.00 81.00 96 THR A CA 1
ATOM 759 C C . THR A 1 96 ? -15.188 -7.650 4.042 1.00 81.00 96 THR A C 1
ATOM 761 O O . THR A 1 96 ? -15.390 -8.347 3.058 1.00 81.00 96 THR A O 1
ATOM 764 N N . LEU A 1 97 ? -14.706 -8.143 5.189 1.00 76.19 97 LEU A N 1
ATOM 765 C CA . LEU A 1 97 ? -14.357 -9.556 5.384 1.00 76.19 97 LEU A CA 1
ATOM 766 C C . LEU A 1 97 ? -15.585 -10.474 5.497 1.00 76.19 97 LEU A C 1
ATOM 768 O O . LEU A 1 97 ? -15.488 -11.660 5.209 1.00 76.19 97 LEU A O 1
ATOM 772 N N . SER A 1 98 ? -16.732 -9.950 5.934 1.00 77.81 98 SER A N 1
ATOM 773 C CA . SER A 1 98 ? -17.977 -10.726 6.054 1.00 77.81 98 SER A CA 1
ATOM 774 C C . SER A 1 98 ? -18.679 -10.870 4.701 1.00 77.81 98 SER A C 1
ATOM 776 O O . SER A 1 98 ? -19.145 -11.958 4.357 1.00 77.81 98 SER A O 1
ATOM 778 N N . ASP A 1 99 ? -18.695 -9.793 3.908 1.00 70.81 99 ASP A N 1
ATOM 779 C CA . ASP A 1 99 ? -19.193 -9.780 2.523 1.00 70.81 99 ASP A CA 1
ATOM 780 C C . ASP A 1 99 ? -18.366 -10.670 1.580 1.00 70.81 99 ASP A C 1
ATOM 782 O O . ASP A 1 99 ? -18.849 -11.084 0.528 1.00 70.81 99 ASP A O 1
ATOM 786 N N . ASP A 1 100 ? -17.133 -10.970 1.975 1.00 66.56 100 ASP A N 1
ATOM 787 C CA . ASP A 1 100 ? -16.144 -11.795 1.275 1.00 66.56 100 ASP A CA 1
ATOM 788 C C . ASP A 1 100 ? -16.507 -13.283 1.201 1.00 66.56 100 ASP A C 1
ATOM 790 O O . ASP A 1 100 ? -15.924 -14.051 0.439 1.00 66.56 100 ASP A O 1
ATOM 794 N N . THR A 1 101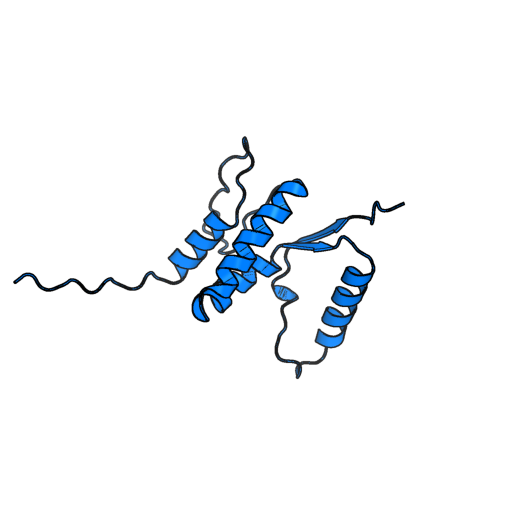 ? -17.480 -13.714 2.006 1.00 62.72 101 THR A N 1
ATOM 795 C CA . THR A 1 101 ? -17.985 -15.093 1.964 1.00 62.72 101 THR A CA 1
ATOM 796 C C . THR A 1 101 ? -18.762 -15.370 0.666 1.00 62.72 101 THR A C 1
ATOM 798 O O . THR A 1 101 ? -19.061 -16.524 0.365 1.00 62.72 101 THR A O 1
ATOM 801 N N . ASP A 1 102 ? -19.093 -14.328 -0.107 1.00 65.00 102 ASP A N 1
ATOM 802 C CA . ASP A 1 102 ? -19.778 -14.437 -1.392 1.00 65.00 102 ASP A CA 1
ATOM 803 C C . ASP A 1 102 ? -18.768 -14.569 -2.555 1.00 65.00 102 ASP A C 1
ATOM 805 O O . ASP A 1 102 ? -18.123 -13.584 -2.936 1.00 65.00 102 ASP A O 1
ATOM 809 N N . PRO A 1 103 ? -18.645 -15.755 -3.183 1.00 60.94 103 PRO A N 1
ATOM 810 C CA . PRO A 1 103 ? -17.688 -15.999 -4.264 1.00 60.94 103 PRO A CA 1
ATOM 811 C C . PRO A 1 103 ? -17.944 -15.162 -5.531 1.00 60.94 103 PRO A C 1
ATOM 813 O O . PRO A 1 103 ? -17.103 -15.158 -6.429 1.00 60.94 103 PRO A O 1
ATOM 816 N N . ASN A 1 104 ? -19.073 -14.446 -5.630 1.00 64.25 104 ASN A N 1
ATOM 817 C CA . ASN A 1 104 ? -19.394 -13.582 -6.770 1.00 64.25 104 ASN A CA 1
ATOM 818 C C . ASN A 1 104 ? -18.862 -12.140 -6.650 1.00 64.25 104 ASN A C 1
ATOM 820 O O . ASN A 1 104 ? -18.941 -11.386 -7.625 1.00 64.25 104 ASN A O 1
ATOM 824 N N . LYS A 1 105 ? -18.308 -11.719 -5.502 1.00 62.25 105 LYS A N 1
ATOM 825 C CA . LYS A 1 105 ? -17.721 -10.375 -5.342 1.00 62.25 105 LYS A CA 1
ATOM 826 C C . LYS A 1 105 ? -16.225 -10.393 -5.676 1.00 62.25 105 LYS A C 1
ATOM 828 O O . LYS A 1 105 ? -15.379 -10.856 -4.923 1.00 62.25 105 LYS A O 1
ATOM 833 N N . GLY A 1 106 ? -15.899 -9.859 -6.851 1.00 55.59 106 GLY A N 1
ATOM 834 C CA . GLY A 1 106 ? -14.607 -10.011 -7.529 1.00 55.59 106 GLY A CA 1
ATOM 835 C C . GLY A 1 106 ? -13.397 -9.235 -6.993 1.00 55.59 106 GLY A C 1
ATOM 836 O O . GLY A 1 106 ? -12.588 -8.809 -7.813 1.00 55.59 106 GLY A O 1
ATOM 837 N N . SER A 1 107 ? -13.210 -9.052 -5.682 1.00 60.69 107 SER A N 1
ATOM 838 C CA . SER A 1 107 ? -11.855 -8.736 -5.202 1.00 60.69 107 SER A CA 1
ATOM 839 C C . SER A 1 107 ? -11.603 -9.079 -3.737 1.00 60.69 107 SER A C 1
ATOM 841 O O . SER A 1 107 ? -11.856 -8.283 -2.832 1.00 60.69 107 SER A O 1
ATOM 843 N N . PHE A 1 108 ? -11.045 -10.270 -3.527 1.00 70.00 108 PHE A N 1
ATOM 844 C CA . PHE A 1 108 ? -10.635 -10.763 -2.221 1.00 70.00 108 PHE A CA 1
ATOM 845 C C . PHE A 1 108 ? -9.229 -10.262 -1.879 1.00 70.00 108 PHE A C 1
ATOM 847 O O . PHE A 1 108 ? -8.245 -10.830 -2.345 1.00 70.00 108 PHE A O 1
ATOM 854 N N . TYR A 1 109 ? -9.095 -9.226 -1.047 1.00 74.44 109 TYR A N 1
ATOM 855 C CA . TYR A 1 109 ? -7.778 -8.762 -0.568 1.00 74.44 109 TYR A CA 1
ATOM 856 C C . TYR A 1 109 ? -7.433 -9.254 0.844 1.00 74.44 109 TYR A C 1
ATOM 858 O O . TYR A 1 109 ? -6.305 -9.053 1.298 1.00 74.44 109 TYR A O 1
ATOM 866 N N . GLY A 1 110 ? -8.362 -9.930 1.532 1.00 72.44 110 GLY A N 1
ATOM 867 C CA . GLY A 1 110 ? -8.163 -10.423 2.899 1.00 72.44 110 GLY A CA 1
ATOM 868 C C . GLY A 1 110 ? -6.949 -11.348 3.035 1.00 72.44 110 GLY A C 1
ATOM 869 O O . GLY A 1 110 ? -6.158 -11.197 3.963 1.00 72.44 110 GLY A O 1
ATOM 870 N N . HIS A 1 111 ? -6.716 -12.235 2.061 1.00 75.06 111 HIS A N 1
ATOM 871 C CA . HIS A 1 111 ? -5.573 -13.163 2.064 1.00 75.06 111 HIS A CA 1
ATOM 872 C C . HIS A 1 111 ? -4.189 -12.492 1.958 1.00 75.06 111 HIS A C 1
ATOM 874 O O . HIS A 1 111 ? -3.168 -13.115 2.281 1.00 75.06 111 HIS A O 1
ATOM 880 N N . LEU A 1 112 ? -4.137 -11.239 1.491 1.00 75.44 112 LEU A N 1
ATOM 881 C CA . LEU A 1 112 ? -2.899 -10.464 1.389 1.00 75.44 112 LEU A CA 1
ATOM 882 C C . LEU A 1 112 ? -2.486 -9.871 2.737 1.00 75.44 112 LEU A C 1
ATOM 884 O O . LEU A 1 112 ? -1.313 -9.548 2.915 1.00 75.44 112 LEU A O 1
ATOM 888 N N . VAL A 1 113 ? -3.417 -9.759 3.688 1.00 77.81 113 VAL A N 1
ATOM 889 C CA . VAL A 1 113 ? -3.145 -9.236 5.026 1.00 77.81 113 VAL A CA 1
ATOM 890 C C . VAL A 1 113 ? -2.365 -10.274 5.826 1.00 77.81 113 VAL A C 1
ATOM 892 O O . VAL A 1 113 ? -2.853 -11.366 6.104 1.00 77.81 113 VAL A O 1
ATOM 895 N N . LYS A 1 114 ? -1.125 -9.939 6.197 1.00 74.31 114 LYS A N 1
ATOM 896 C CA . LYS A 1 114 ? -0.269 -10.780 7.052 1.00 74.31 114 LYS A CA 1
ATOM 897 C C . LYS A 1 114 ? -0.170 -10.257 8.478 1.00 74.31 114 LYS A C 1
ATOM 899 O O . LYS A 1 114 ? 0.087 -11.032 9.392 1.00 74.31 114 LYS A O 1
ATOM 904 N N . ARG A 1 115 ? -0.388 -8.955 8.672 1.00 73.69 115 ARG A N 1
ATOM 905 C CA . ARG A 1 115 ? -0.357 -8.307 9.981 1.00 73.69 115 ARG A CA 1
ATOM 906 C C . ARG A 1 115 ? -1.452 -7.254 10.091 1.00 73.69 115 ARG A C 1
ATOM 908 O O . ARG A 1 115 ? -1.575 -6.391 9.220 1.00 73.69 115 ARG A O 1
ATOM 915 N N . LEU A 1 116 ? -2.202 -7.315 11.185 1.00 78.06 116 LEU A N 1
ATOM 916 C CA . LEU A 1 116 ? -3.237 -6.356 11.545 1.00 78.06 116 LEU A CA 1
ATOM 917 C C . LEU A 1 116 ? -2.900 -5.769 12.916 1.00 78.06 116 LEU A C 1
ATOM 919 O O . LEU A 1 116 ? -2.989 -6.467 13.921 1.00 78.06 116 LEU A O 1
ATOM 923 N N . ASP A 1 117 ? -2.522 -4.495 12.947 1.00 77.25 117 ASP A N 1
ATOM 924 C CA . ASP A 1 117 ? -2.285 -3.772 14.195 1.00 77.25 117 ASP A CA 1
ATOM 925 C C . ASP A 1 117 ? -3.519 -2.917 14.514 1.00 77.25 117 ASP A C 1
ATOM 927 O O . ASP A 1 117 ? -3.892 -2.031 13.741 1.00 77.25 117 ASP A O 1
ATOM 931 N N . VAL A 1 118 ? -4.157 -3.177 15.655 1.00 79.12 118 VAL A N 1
ATOM 932 C CA . VAL A 1 118 ? -5.278 -2.372 16.157 1.00 79.12 118 VAL A CA 1
ATOM 933 C C . VAL A 1 118 ? -4.744 -1.458 17.248 1.00 79.12 118 VAL A C 1
ATOM 935 O O . VAL A 1 118 ? -4.352 -1.919 18.318 1.00 79.12 118 VAL A O 1
ATOM 938 N N . THR A 1 119 ? -4.702 -0.158 16.976 1.00 74.44 119 THR A N 1
ATOM 939 C CA . THR A 1 119 ? -4.326 0.832 17.985 1.00 74.44 119 THR A CA 1
ATOM 940 C C . THR A 1 119 ? -5.590 1.397 18.620 1.00 74.44 119 THR A C 1
ATOM 942 O O . THR A 1 119 ? -6.454 1.869 17.876 1.00 74.44 119 THR A O 1
ATOM 945 N N . PRO A 1 120 ? -5.718 1.373 19.958 1.00 64.12 120 PRO A N 1
ATOM 946 C CA . PRO A 1 120 ? -6.867 1.964 20.627 1.00 64.12 120 PRO A CA 1
ATOM 947 C C . PRO A 1 120 ? -6.921 3.464 20.325 1.00 64.12 120 PRO A C 1
ATOM 949 O O . PRO A 1 120 ? -5.894 4.150 20.344 1.00 64.12 120 PRO A O 1
ATOM 952 N N . ASP A 1 121 ? -8.122 3.957 20.026 1.00 62.19 121 ASP A N 1
ATOM 953 C CA . ASP A 1 121 ? -8.367 5.373 19.771 1.00 62.19 121 ASP A CA 1
ATOM 954 C C . ASP A 1 121 ? -8.002 6.164 21.035 1.00 62.19 121 ASP A C 1
ATOM 956 O O . ASP A 1 121 ? -8.640 6.042 22.080 1.00 62.19 121 ASP A O 1
ATOM 960 N N . THR A 1 122 ? -6.902 6.911 20.975 1.00 57.41 122 THR A N 1
ATOM 961 C CA . THR A 1 122 ? -6.402 7.721 22.096 1.00 57.41 122 THR A CA 1
ATOM 962 C C . THR A 1 122 ? -6.941 9.152 22.064 1.00 57.41 122 THR A C 1
ATOM 964 O O . THR A 1 122 ? -6.400 10.024 22.742 1.00 57.41 122 THR A O 1
ATOM 967 N N . ARG A 1 123 ? -8.027 9.424 21.326 1.00 55.06 123 ARG A N 1
ATOM 968 C CA . ARG A 1 123 ? -8.768 10.684 21.464 1.00 55.06 123 ARG A CA 1
ATOM 969 C C . ARG A 1 123 ? -9.763 10.604 22.626 1.00 55.06 123 ARG A C 1
ATOM 971 O O . ARG A 1 123 ? -10.880 10.121 22.465 1.00 55.06 123 ARG A O 1
ATOM 978 N N . ARG A 1 124 ? -9.334 11.102 23.789 1.00 42.75 124 ARG A N 1
ATOM 979 C CA . ARG A 1 124 ? -10.222 11.722 24.784 1.00 42.75 124 ARG A CA 1
ATOM 980 C C . ARG A 1 124 ? -10.285 13.220 24.537 1.00 42.75 124 ARG A C 1
ATOM 982 O O . ARG A 1 124 ? -9.223 13.783 24.190 1.00 42.75 124 ARG A O 1
#

Foldseek 3Di:
DDPDPDDDDDDLLVVLVVLVVQLDDPDVPRDDQPPPVVDSPDSPDDPDDPVSNVVSLVSLVVQLPPDVSSVVSSLLVNQQEEEAQDPVVVVVVVVVVVVVVDPPPPDDCVVSHNYYHYDYHPDD

Organism: NCBI:txid980116

Solvent-accessible surface area (backbone atoms only — not comparable to full-atom values): 7876 Å² total; per-residue (Å²): 136,80,80,80,76,76,80,75,80,80,54,68,70,58,52,51,48,52,50,50,60,67,45,51,82,77,53,95,88,53,76,72,79,69,80,48,90,88,43,102,78,57,69,86,72,69,91,72,57,73,76,57,53,59,58,31,50,52,47,29,54,52,46,34,68,72,43,75,68,39,22,66,67,30,45,50,66,46,40,27,56,44,78,36,57,44,69,71,54,48,54,52,49,52,51,55,62,58,60,57,76,42,91,83,62,92,73,86,58,70,86,39,46,77,42,79,48,77,46,80,67,81,82,126

Mean predicted aligned error: 11.94 Å

Radius of gyration: 17.83 Å; Cα contacts (8 Å, |Δi|>4): 86; chains: 1; bounding box: 46×32×61 Å